Protein AF-A0A9X4S9E8-F1 (afdb_monomer)

Solvent-accessible surface area (backbone atoms only — not comparable to full-atom values): 8127 Å² total; per-residue (Å²): 115,74,39,62,48,28,44,50,48,19,51,55,47,22,50,78,72,78,46,56,77,76,74,61,60,57,69,39,78,89,79,72,39,64,78,61,60,71,88,75,41,60,38,88,88,77,75,39,69,67,51,74,69,51,40,53,36,38,55,54,20,49,53,30,40,50,51,16,52,55,55,53,54,72,45,80,84,60,90,59,70,72,71,46,52,66,53,42,54,57,46,50,52,52,51,52,54,42,35,74,71,67,47,36,69,69,54,48,28,66,76,67,75,46,56,69,68,56,47,49,73,76,42,40,80,66,41,76,74,66,63,68,72,64,78,83,128

Foldseek 3Di:
DVLVVLVVVLQVLQVVVPHGPVLLADADLVVLDHPDQNQPDADPVPRHGDDPVNSVSSVVSSVSVSVSSVVVVVPVVPPDDPVCVVVLVVLLVVLVVQVVVVDELVRSCVVVVDDSVVCCVRHDVPVVVVDDRPDDD

Organism: NCBI:txid1358

pLDDT: mean 71.22, std 17.1, range [34.69, 95.25]

Mean predicted aligned error: 16.05 Å

Radius of gyration: 20.4 Å; Cα contacts (8 Å, |Δi|>4): 124; chains: 1; bounding box: 38×40×51 Å

Sequence (137 aa):
MKSLEYFRQAKAVLQTAGLDLDDLGDYDERTQRWLQAAIDLINPRTNKFYSSSELEVIVAARMYFKQFRKMSGFYEGVQAYGKEQLLDEKRLKQEKKLAALGYSMREIEKIMHVSRETIRGHGYSAWGKAGELKDEI

Secondary structure (DSSP, 8-state):
-HHHHHHHHHHHHHHTTT--SGGG--EETTTTEESS-GGG-EETTTTEEPPHHHHHHHHHHHHHHHHHHHHHHT-TT--SHHHHHHHHHHHHHHHHHHHHTT--HHHHHHHHT--HHHIIIIIGGGTTTTS------

Structure (mmCIF, N/CA/C/O backbone):
data_AF-A0A9X4S9E8-F1
#
_entry.id   AF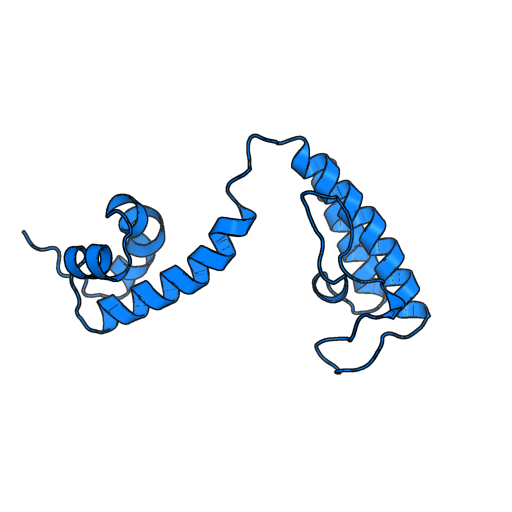-A0A9X4S9E8-F1
#
loop_
_atom_site.group_PDB
_atom_site.id
_atom_site.type_symbol
_atom_site.label_atom_id
_atom_site.label_alt_id
_atom_site.label_comp_id
_atom_site.label_asym_id
_atom_site.label_entity_id
_atom_site.label_seq_id
_atom_site.pdbx_PDB_ins_code
_atom_site.Cartn_x
_atom_site.Cartn_y
_atom_site.Cartn_z
_atom_site.occupancy
_atom_site.B_iso_or_equiv
_atom_site.auth_seq_id
_atom_site.auth_comp_id
_atom_site.auth_asym_id
_atom_site.auth_atom_id
_atom_site.pdbx_PDB_model_num
ATOM 1 N N . MET A 1 1 ? 16.924 -7.652 10.377 1.00 58.38 1 MET A N 1
ATOM 2 C CA . MET A 1 1 ? 17.126 -6.357 9.684 1.00 58.38 1 MET A CA 1
ATOM 3 C C . MET A 1 1 ? 16.149 -5.338 10.249 1.00 58.38 1 MET A C 1
ATOM 5 O O . MET A 1 1 ? 14.980 -5.682 10.373 1.00 58.38 1 MET A O 1
ATOM 9 N N . LYS A 1 2 ? 16.606 -4.124 10.589 1.00 70.75 2 LYS A N 1
ATOM 10 C CA . LYS A 1 2 ? 15.780 -3.091 11.247 1.00 70.75 2 LYS A CA 1
ATOM 11 C C . LYS A 1 2 ? 14.590 -2.622 10.393 1.00 70.75 2 LYS A C 1
ATOM 13 O O . LYS A 1 2 ? 13.537 -2.349 10.943 1.00 70.75 2 LYS A O 1
ATOM 18 N N . SER A 1 3 ? 14.696 -2.589 9.060 1.00 74.88 3 SER A N 1
ATOM 19 C CA . SER A 1 3 ? 13.579 -2.216 8.164 1.00 74.88 3 SER A CA 1
ATOM 20 C C . SER A 1 3 ? 12.357 -3.125 8.314 1.00 74.88 3 SER A C 1
ATOM 22 O O . SER A 1 3 ? 11.244 -2.637 8.500 1.00 74.88 3 SER A O 1
ATOM 24 N N . LEU A 1 4 ? 12.563 -4.442 8.326 1.00 77.38 4 LEU A N 1
ATOM 25 C CA . LEU A 1 4 ? 11.490 -5.421 8.528 1.00 77.38 4 LEU A CA 1
ATOM 26 C C . LEU A 1 4 ? 10.805 -5.284 9.893 1.00 77.38 4 LEU A C 1
ATOM 28 O O . LEU A 1 4 ? 9.646 -5.664 10.032 1.00 77.38 4 LEU A O 1
ATOM 32 N N . GLU A 1 5 ? 11.494 -4.742 10.895 1.00 83.44 5 GLU A N 1
ATOM 33 C CA . GLU A 1 5 ? 10.919 -4.490 12.215 1.00 83.44 5 GLU A CA 1
ATOM 34 C C . GLU A 1 5 ? 9.864 -3.381 12.163 1.00 83.44 5 GLU A C 1
ATOM 36 O O . GLU A 1 5 ? 8.751 -3.588 12.638 1.00 83.44 5 GLU A O 1
ATOM 41 N N . TYR A 1 6 ? 10.149 -2.265 11.483 1.00 82.62 6 TYR A N 1
ATOM 42 C CA . TYR A 1 6 ? 9.169 -1.191 11.277 1.00 82.62 6 TYR A CA 1
ATOM 43 C C . TYR A 1 6 ? 7.961 -1.650 10.458 1.00 82.62 6 TYR A C 1
ATOM 45 O O . TYR A 1 6 ? 6.834 -1.257 10.748 1.00 82.62 6 TY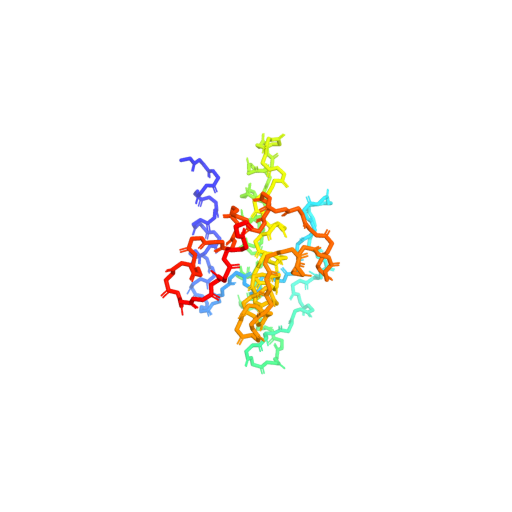R A O 1
ATOM 53 N N . PHE A 1 7 ? 8.169 -2.521 9.467 1.00 80.50 7 PHE A N 1
ATOM 54 C CA . PHE A 1 7 ? 7.062 -3.126 8.725 1.00 80.50 7 PHE A CA 1
ATOM 55 C C . PHE A 1 7 ? 6.178 -3.999 9.629 1.00 80.50 7 PHE A C 1
ATOM 57 O O . PHE A 1 7 ? 4.952 -3.890 9.600 1.00 80.50 7 PHE A O 1
ATOM 64 N N . ARG A 1 8 ? 6.791 -4.835 10.479 1.00 81.62 8 ARG A N 1
ATOM 65 C CA . ARG A 1 8 ? 6.063 -5.655 11.461 1.00 81.62 8 ARG A CA 1
ATOM 66 C C . ARG A 1 8 ? 5.314 -4.795 12.475 1.00 81.62 8 ARG A C 1
ATOM 68 O O . ARG A 1 8 ? 4.178 -5.123 12.788 1.00 81.62 8 ARG A O 1
ATOM 75 N N . GLN A 1 9 ? 5.912 -3.700 12.942 1.00 87.81 9 GLN A N 1
ATOM 76 C CA . GLN A 1 9 ? 5.269 -2.747 13.850 1.00 87.81 9 GLN A CA 1
ATOM 77 C C . GLN A 1 9 ? 4.065 -2.067 13.191 1.00 87.81 9 GLN A C 1
ATOM 79 O O . GLN A 1 9 ? 2.994 -2.049 13.787 1.00 87.81 9 GLN A O 1
ATOM 84 N N . ALA A 1 10 ? 4.199 -1.590 11.947 1.00 85.81 10 ALA A N 1
ATOM 85 C CA . ALA A 1 10 ? 3.081 -1.009 11.201 1.00 85.81 10 ALA A CA 1
ATOM 86 C C . ALA A 1 10 ? 1.913 -2.000 11.079 1.00 85.81 10 ALA A C 1
ATOM 88 O O . ALA A 1 10 ? 0.775 -1.660 11.392 1.00 85.81 10 ALA A O 1
ATOM 89 N N . LYS A 1 11 ? 2.205 -3.251 10.698 1.00 86.44 11 LYS A N 1
ATOM 90 C CA . LYS A 1 11 ? 1.193 -4.307 10.587 1.00 86.44 11 LYS A CA 1
ATOM 91 C C . LYS A 1 11 ? 0.550 -4.640 11.935 1.00 86.44 11 LYS A C 1
ATOM 93 O O . LYS A 1 11 ? -0.665 -4.774 11.999 1.00 86.44 11 LYS A O 1
ATOM 98 N N . ALA A 1 12 ? 1.344 -4.760 12.997 1.00 89.75 12 ALA A N 1
ATOM 99 C CA . ALA A 1 12 ? 0.837 -5.071 14.330 1.00 89.75 12 ALA A CA 1
ATOM 100 C C . ALA A 1 12 ? -0.109 -3.979 14.849 1.00 89.75 12 ALA A C 1
ATOM 102 O O . ALA A 1 12 ? -1.151 -4.303 15.407 1.00 89.75 12 ALA A O 1
ATOM 103 N N . VAL A 1 13 ? 0.223 -2.704 14.618 1.00 91.00 13 VAL A N 1
ATOM 104 C CA . VAL A 1 13 ? -0.629 -1.562 14.981 1.00 91.00 13 VAL A CA 1
ATOM 105 C C . VAL A 1 13 ? -1.953 -1.603 14.220 1.00 91.00 13 VAL A C 1
ATOM 107 O O . VAL A 1 13 ? -2.997 -1.481 14.838 1.00 91.00 13 VAL A O 1
ATOM 110 N N . LEU A 1 14 ? -1.939 -1.845 12.908 1.00 88.62 14 LEU A N 1
ATOM 111 C CA . LEU A 1 14 ? -3.174 -1.947 12.115 1.00 88.62 14 LEU A CA 1
ATOM 112 C C . LEU A 1 14 ? -4.071 -3.106 12.572 1.00 88.62 14 LEU A C 1
ATOM 114 O O . LEU A 1 14 ? -5.289 -2.960 12.680 1.00 88.62 14 LEU A O 1
ATOM 118 N N . GLN A 1 15 ? -3.463 -4.242 12.918 1.00 90.94 15 GLN A N 1
ATOM 119 C CA . GLN A 1 15 ? -4.183 -5.429 13.373 1.00 90.94 15 GLN A CA 1
ATOM 120 C C . GLN A 1 15 ? -4.965 -5.213 14.676 1.00 90.94 15 GLN A C 1
ATOM 122 O O . GLN A 1 15 ? -5.967 -5.899 14.870 1.00 90.94 15 GLN A O 1
ATOM 127 N N . THR A 1 16 ? -4.577 -4.269 15.545 1.00 91.06 16 THR A N 1
ATOM 128 C CA . THR A 1 16 ? -5.341 -3.985 16.778 1.00 91.06 16 THR A CA 1
ATOM 129 C C . THR A 1 16 ? -6.724 -3.395 16.495 1.00 91.06 16 THR A C 1
ATOM 131 O O . THR A 1 16 ? -7.618 -3.538 17.326 1.00 91.06 16 THR A O 1
ATOM 134 N N . ALA A 1 17 ? -6.912 -2.786 15.319 1.00 87.81 17 ALA A N 1
ATOM 135 C CA . ALA A 1 17 ? -8.174 -2.213 14.857 1.00 87.81 17 ALA A CA 1
ATOM 136 C C . ALA A 1 17 ? -8.830 -3.019 13.720 1.00 87.81 17 ALA A C 1
ATOM 138 O O . ALA A 1 17 ? -9.801 -2.561 13.128 1.00 87.81 17 ALA A O 1
ATOM 139 N N . GLY A 1 18 ? -8.312 -4.209 13.390 1.00 87.94 18 GLY A N 1
ATOM 140 C CA . GLY A 1 18 ? -8.818 -5.005 12.264 1.00 87.94 18 GLY A CA 1
AT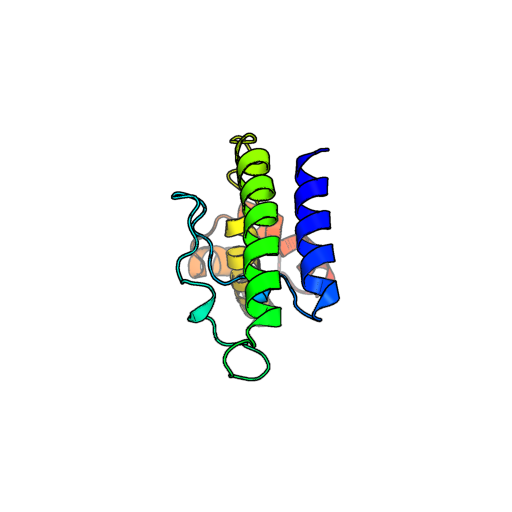OM 141 C C . GLY A 1 18 ? -8.529 -4.399 10.884 1.00 87.94 18 GLY A C 1
ATOM 142 O O . GLY A 1 18 ? -9.197 -4.756 9.915 1.00 87.94 18 GLY A O 1
ATOM 143 N N . LEU A 1 19 ? -7.544 -3.502 10.796 1.00 88.75 19 LEU A N 1
ATOM 144 C CA . LEU A 1 19 ? -7.123 -2.835 9.566 1.00 88.75 19 LEU A CA 1
ATOM 145 C C . LEU A 1 19 ? -5.957 -3.576 8.895 1.00 88.75 19 LEU A C 1
ATOM 147 O O . LEU A 1 19 ? -5.256 -4.385 9.516 1.00 88.75 19 LEU A O 1
ATOM 151 N N . ASP A 1 20 ? -5.718 -3.275 7.624 1.00 88.19 20 ASP A N 1
ATOM 152 C CA . ASP A 1 20 ? -4.574 -3.750 6.851 1.00 88.19 20 ASP A CA 1
ATOM 153 C C . ASP A 1 20 ? -3.746 -2.606 6.247 1.00 88.19 20 ASP A C 1
ATOM 155 O O . ASP A 1 20 ? -3.932 -1.429 6.546 1.00 88.19 20 ASP A O 1
ATOM 159 N N . LEU A 1 21 ? -2.731 -2.970 5.461 1.00 78.44 21 LEU A N 1
ATOM 160 C CA . LEU A 1 21 ? -1.826 -1.998 4.850 1.00 78.44 21 LEU A CA 1
ATOM 161 C C . LEU A 1 21 ? -2.504 -1.162 3.760 1.00 78.44 21 LEU A C 1
ATOM 163 O O . LEU A 1 21 ? -2.062 -0.038 3.533 1.00 78.44 21 LEU A O 1
ATOM 167 N N . ASP A 1 22 ? -3.550 -1.683 3.118 1.00 82.25 22 ASP A N 1
ATOM 168 C CA . ASP A 1 22 ? -4.294 -0.964 2.080 1.00 82.25 22 ASP A CA 1
ATOM 169 C C . ASP A 1 22 ? -5.091 0.190 2.707 1.00 82.25 22 ASP A C 1
ATOM 171 O O . ASP A 1 22 ? -5.231 1.263 2.115 1.00 82.25 22 ASP A O 1
ATOM 175 N N . ASP A 1 23 ? -5.499 0.027 3.969 1.00 84.50 23 ASP A N 1
ATOM 176 C CA . ASP A 1 23 ? -6.162 1.057 4.769 1.00 84.50 23 ASP A CA 1
ATOM 177 C C . ASP A 1 23 ? -5.241 2.270 5.086 1.00 84.50 23 ASP A C 1
ATOM 179 O O . ASP A 1 23 ? -5.712 3.309 5.552 1.00 84.50 23 ASP A O 1
ATOM 183 N N . LEU A 1 24 ? -3.930 2.205 4.793 1.00 85.50 24 LEU A N 1
ATOM 184 C CA . LEU A 1 24 ? -3.008 3.345 4.934 1.00 85.50 24 LEU A CA 1
ATOM 185 C C . LEU A 1 24 ? -3.179 4.409 3.839 1.00 85.50 24 LEU A C 1
ATOM 187 O O . LEU A 1 24 ? -2.750 5.550 4.048 1.00 85.50 24 LEU A O 1
ATOM 191 N N . GLY A 1 25 ? -3.794 4.077 2.702 1.00 81.88 25 GLY A N 1
ATOM 192 C CA . GLY A 1 25 ? -3.914 4.952 1.532 1.00 81.88 25 GLY A CA 1
ATOM 193 C C . GLY A 1 25 ? -2.632 5.064 0.701 1.00 81.88 25 GLY A C 1
ATOM 194 O O . GLY A 1 25 ? -1.637 4.386 0.954 1.00 81.88 25 GLY A O 1
ATOM 195 N N . ASP A 1 26 ? -2.637 5.941 -0.302 1.00 81.50 26 ASP A N 1
ATOM 196 C CA . ASP A 1 26 ? -1.536 5.997 -1.264 1.00 81.50 26 ASP A CA 1
ATOM 197 C C . ASP A 1 26 ? -0.315 6.747 -0.714 1.00 81.50 26 ASP A C 1
ATOM 199 O O . ASP A 1 26 ? -0.416 7.850 -0.163 1.00 81.50 26 ASP A O 1
ATOM 203 N N . TYR A 1 27 ? 0.869 6.170 -0.922 1.00 79.69 27 TYR A N 1
ATOM 204 C CA . TYR A 1 27 ? 2.151 6.743 -0.518 1.00 79.69 27 TYR A CA 1
ATOM 205 C C . TYR A 1 27 ? 3.025 7.063 -1.733 1.00 79.69 27 TYR A C 1
ATOM 207 O O . TYR A 1 27 ? 3.371 6.177 -2.514 1.00 79.69 27 TYR A O 1
ATOM 215 N N . ASP A 1 28 ? 3.442 8.321 -1.864 1.00 75.62 28 ASP A N 1
ATOM 216 C CA . ASP A 1 28 ? 4.444 8.730 -2.841 1.00 75.62 28 ASP A CA 1
ATOM 217 C C . ASP A 1 28 ? 5.845 8.467 -2.287 1.00 75.62 28 ASP A C 1
ATOM 219 O O . ASP A 1 28 ? 6.353 9.168 -1.408 1.00 75.62 28 ASP A O 1
ATOM 223 N N . GLU A 1 29 ? 6.484 7.447 -2.848 1.00 73.62 29 GLU A N 1
ATOM 224 C CA . GLU A 1 29 ? 7.833 7.025 -2.490 1.00 73.62 29 GLU A CA 1
ATOM 225 C C . GLU A 1 29 ? 8.892 8.092 -2.800 1.00 73.62 29 GLU A C 1
ATOM 227 O O . GLU A 1 29 ? 9.873 8.203 -2.063 1.00 73.62 29 GLU A O 1
ATOM 232 N N . ARG A 1 30 ? 8.685 8.906 -3.847 1.00 67.00 30 ARG A N 1
ATOM 233 C CA . ARG A 1 30 ? 9.627 9.949 -4.277 1.00 67.00 30 ARG A CA 1
ATOM 234 C C . ARG A 1 30 ? 9.607 11.133 -3.322 1.00 67.00 30 ARG A C 1
ATOM 236 O O . ARG A 1 30 ? 10.657 11.654 -2.961 1.00 67.00 30 ARG A O 1
ATOM 243 N N . THR A 1 31 ? 8.418 11.581 -2.923 1.00 75.56 31 THR A N 1
ATOM 244 C CA . THR A 1 31 ? 8.270 12.729 -2.008 1.00 75.56 31 THR A CA 1
ATOM 245 C C . THR A 1 31 ? 8.205 12.320 -0.537 1.00 75.56 31 THR A C 1
ATOM 247 O O . THR A 1 31 ? 8.238 13.180 0.345 1.00 75.56 31 THR A O 1
ATOM 250 N N . GLN A 1 32 ? 8.152 11.015 -0.261 1.00 77.50 32 GLN A N 1
ATOM 251 C CA . GLN A 1 32 ? 7.991 10.412 1.060 1.00 77.50 32 GLN A CA 1
ATOM 252 C C . GLN A 1 32 ? 6.752 10.913 1.822 1.00 77.50 32 GLN A C 1
ATOM 254 O O . GLN A 1 32 ? 6.782 11.085 3.053 1.00 77.50 32 GLN A O 1
ATOM 259 N N . ARG A 1 33 ? 5.662 11.162 1.090 1.00 77.62 33 ARG A N 1
ATOM 260 C CA . ARG A 1 33 ? 4.409 11.741 1.594 1.00 77.62 33 ARG A CA 1
ATOM 261 C C . ARG A 1 33 ? 3.217 10.861 1.239 1.00 77.62 33 ARG A C 1
ATOM 263 O O . ARG A 1 33 ? 3.212 10.190 0.217 1.00 77.62 33 ARG A O 1
ATOM 270 N N . TRP A 1 34 ? 2.196 10.904 2.086 1.00 83.38 34 TRP A N 1
ATOM 271 C CA . TRP A 1 34 ? 0.888 10.335 1.767 1.00 83.38 34 TRP A CA 1
ATOM 272 C C . TRP A 1 34 ? 0.159 11.268 0.805 1.00 83.38 34 TRP A C 1
ATOM 274 O O . TRP A 1 34 ? 0.212 12.486 0.991 1.00 83.38 34 TRP A O 1
ATOM 284 N N . LEU A 1 35 ? -0.491 10.707 -0.214 1.00 78.25 35 LEU A N 1
ATOM 285 C CA . LEU A 1 35 ? -1.204 11.487 -1.227 1.00 78.25 35 LEU A CA 1
ATOM 286 C C . LEU A 1 35 ? -2.509 12.079 -0.691 1.00 78.25 35 LEU A C 1
ATOM 288 O O . LEU A 1 35 ? -2.935 13.127 -1.167 1.00 78.25 35 LEU A O 1
ATOM 292 N N . GLN A 1 36 ? -3.115 11.442 0.314 1.00 85.00 36 GLN A N 1
ATOM 293 C CA . GLN A 1 36 ? -4.316 11.934 0.986 1.00 85.00 36 GLN A CA 1
ATOM 294 C C . GLN A 1 36 ? -4.135 11.981 2.510 1.00 85.00 36 GLN A C 1
ATOM 296 O O . GLN A 1 36 ? -3.407 11.170 3.111 1.00 85.00 36 GLN A O 1
ATOM 301 N N . ALA A 1 37 ? -4.816 12.927 3.160 1.00 86.38 37 ALA A N 1
ATOM 302 C CA . ALA A 1 37 ? -4.895 12.959 4.615 1.00 86.38 37 ALA A CA 1
ATOM 303 C C . ALA A 1 37 ? -5.671 11.733 5.122 1.00 86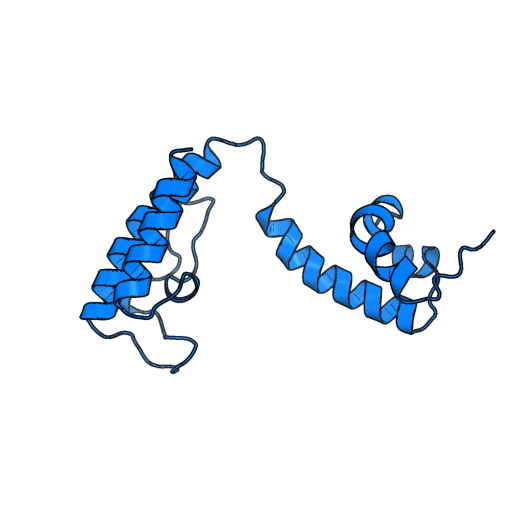.38 37 ALA A C 1
ATOM 305 O O . ALA A 1 37 ? -6.558 11.231 4.441 1.00 86.38 37 ALA A O 1
ATOM 306 N N . ALA A 1 38 ? -5.328 11.232 6.314 1.00 89.00 38 ALA A N 1
ATOM 307 C CA . ALA A 1 38 ? -5.977 10.034 6.855 1.00 89.00 38 ALA A CA 1
ATOM 308 C C . ALA A 1 38 ? -7.493 10.240 7.027 1.00 89.00 38 ALA A C 1
ATOM 310 O O . ALA A 1 38 ? -8.268 9.338 6.736 1.00 89.00 38 ALA A O 1
ATOM 311 N N . ILE A 1 39 ? -7.895 11.452 7.429 1.00 88.81 39 ILE A N 1
ATOM 312 C CA . ILE A 1 39 ? -9.296 11.851 7.624 1.00 88.81 39 ILE A CA 1
ATOM 313 C C . ILE A 1 39 ? -10.148 11.750 6.351 1.00 88.81 39 ILE A C 1
ATOM 315 O O . ILE A 1 39 ? -11.356 11.566 6.449 1.00 88.81 39 ILE A O 1
ATOM 319 N N . ASP A 1 40 ? -9.519 11.837 5.176 1.00 89.88 40 ASP A N 1
ATOM 320 C CA . ASP A 1 40 ? -10.200 11.809 3.880 1.00 89.88 40 ASP A CA 1
ATOM 321 C C . ASP A 1 40 ? -10.255 10.391 3.290 1.00 89.88 40 ASP A C 1
ATOM 323 O O . ASP A 1 40 ? -10.810 10.186 2.209 1.00 89.88 40 ASP A O 1
ATOM 327 N N . LEU A 1 41 ? -9.660 9.400 3.965 1.00 86.75 41 LEU A N 1
ATOM 328 C CA . LEU A 1 41 ? -9.654 8.027 3.481 1.00 86.75 41 LEU A CA 1
ATOM 329 C C . LEU A 1 41 ? -11.031 7.383 3.638 1.00 86.75 41 LEU A C 1
ATOM 331 O O . LEU A 1 41 ? -11.679 7.464 4.684 1.00 86.75 41 LEU A O 1
ATOM 335 N N . ILE A 1 42 ? -11.422 6.658 2.596 1.00 84.44 42 ILE A N 1
ATOM 336 C CA . ILE A 1 42 ? -12.624 5.833 2.576 1.00 84.44 42 ILE A CA 1
ATOM 337 C C . ILE A 1 42 ? -12.182 4.380 2.690 1.00 84.44 42 ILE A C 1
ATOM 339 O O . ILE A 1 42 ? -11.333 3.920 1.926 1.00 84.44 42 ILE A O 1
ATOM 343 N N . ASN A 1 43 ? -12.767 3.653 3.635 1.00 82.62 43 ASN A N 1
ATOM 344 C CA . ASN A 1 43 ? -12.531 2.230 3.795 1.00 82.62 43 ASN A CA 1
ATOM 345 C C . ASN A 1 43 ? -13.028 1.484 2.545 1.00 82.62 43 ASN A C 1
ATOM 347 O O . ASN A 1 43 ? -14.229 1.524 2.258 1.00 82.62 43 ASN A O 1
ATOM 351 N N . PRO A 1 44 ? -12.154 0.773 1.812 1.00 75.81 44 PRO A N 1
ATOM 352 C CA . PRO A 1 44 ? -12.519 0.142 0.546 1.00 75.81 44 PRO A CA 1
ATOM 353 C C . PRO A 1 44 ? -13.506 -1.018 0.719 1.00 75.81 44 PRO A C 1
ATOM 355 O O . PRO A 1 44 ? -14.218 -1.371 -0.220 1.00 75.81 44 PRO A O 1
ATOM 358 N N . ARG A 1 45 ? -13.579 -1.613 1.916 1.00 78.25 45 ARG A N 1
ATOM 359 C CA . ARG A 1 45 ? -14.453 -2.756 2.212 1.00 78.25 45 ARG A CA 1
ATOM 360 C C . ARG A 1 45 ? -15.864 -2.320 2.586 1.00 78.25 45 ARG A C 1
ATOM 362 O O . ARG A 1 45 ? -16.828 -2.996 2.245 1.00 78.25 45 ARG A O 1
ATOM 369 N N . THR A 1 46 ? -15.987 -1.212 3.314 1.00 83.31 46 THR A N 1
ATOM 370 C CA . THR A 1 46 ? -17.277 -0.729 3.838 1.00 83.31 46 THR A CA 1
ATOM 371 C C . THR A 1 46 ? -17.816 0.488 3.091 1.00 83.31 46 THR A C 1
ATOM 373 O O . THR A 1 46 ? -18.983 0.835 3.268 1.00 83.31 46 THR A O 1
ATOM 376 N N . ASN A 1 47 ? -16.986 1.121 2.256 1.00 84.56 47 ASN A N 1
ATOM 377 C CA . ASN A 1 47 ? -17.257 2.365 1.540 1.00 84.56 47 ASN A CA 1
ATOM 378 C C . ASN A 1 47 ? -17.686 3.521 2.468 1.00 84.56 47 ASN A C 1
ATOM 380 O O . ASN A 1 47 ? -18.544 4.335 2.125 1.00 84.56 47 ASN A O 1
ATOM 384 N N . LYS A 1 48 ? -17.119 3.560 3.679 1.00 89.06 48 LYS A N 1
ATOM 385 C CA . LYS A 1 48 ? -17.370 4.579 4.710 1.00 89.06 48 LYS A CA 1
ATOM 386 C C . LYS A 1 48 ? -16.057 5.184 5.192 1.00 89.06 48 LYS A C 1
ATOM 388 O O . LYS A 1 48 ? -15.005 4.565 5.063 1.00 89.06 48 LYS A O 1
ATOM 393 N N . PHE A 1 49 ? -16.129 6.374 5.779 1.00 92.19 49 PHE A N 1
ATOM 394 C CA . PHE A 1 49 ? -14.994 6.962 6.488 1.00 92.19 49 PHE A CA 1
ATOM 395 C C . PHE A 1 49 ? -14.634 6.145 7.730 1.00 92.19 49 PHE A C 1
ATOM 397 O O . PHE A 1 49 ? -15.508 5.547 8.365 1.00 92.19 49 PHE A O 1
ATOM 404 N N . TYR A 1 50 ? -13.350 6.156 8.074 1.00 91.81 50 TYR A N 1
ATOM 405 C CA . TYR A 1 50 ? -12.847 5.564 9.308 1.00 91.81 50 TYR A CA 1
ATOM 406 C C . TYR A 1 50 ? -13.319 6.351 10.534 1.00 91.81 50 TYR A C 1
ATOM 408 O O . TYR A 1 50 ? -13.448 7.577 10.509 1.00 91.81 50 TYR A O 1
ATOM 416 N N . SER A 1 51 ? -13.558 5.637 11.628 1.00 94.94 51 SER A N 1
ATOM 417 C CA . SER A 1 51 ? -13.800 6.224 12.945 1.00 94.94 51 SER A CA 1
ATOM 418 C C . SER A 1 51 ? -12.558 6.944 13.479 1.00 94.94 51 SER A C 1
ATO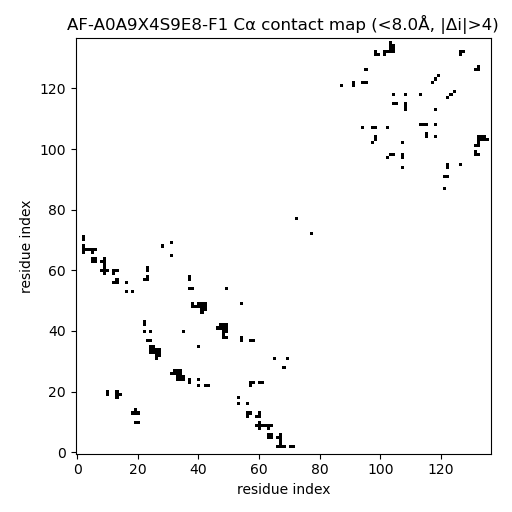M 420 O O . SER A 1 51 ? -11.434 6.679 13.057 1.00 94.94 51 SER A O 1
ATOM 422 N N . SER A 1 52 ? -12.731 7.825 14.469 1.00 94.19 52 SER A N 1
ATOM 423 C CA . SER A 1 52 ? -11.610 8.545 15.092 1.00 94.19 52 SER A CA 1
ATOM 424 C C . SER A 1 52 ? -10.533 7.608 15.652 1.00 94.19 52 SER A C 1
ATOM 426 O O . SER A 1 52 ? -9.350 7.862 15.452 1.00 94.19 52 SER A O 1
ATOM 428 N N . SER A 1 53 ? -10.925 6.488 16.269 1.00 93.38 53 SER A N 1
ATOM 429 C CA . SER A 1 53 ? -9.986 5.476 16.770 1.00 93.38 53 SER A CA 1
ATOM 430 C C . SER A 1 53 ? -9.222 4.764 15.651 1.00 93.38 53 SER A C 1
ATOM 432 O O . SER A 1 53 ? -8.025 4.524 15.775 1.00 93.38 53 SER A O 1
ATOM 434 N N . GLU A 1 54 ? -9.882 4.448 14.533 1.00 93.94 54 GLU A N 1
ATOM 435 C CA . GLU A 1 54 ? -9.214 3.845 13.371 1.00 93.94 54 GLU A CA 1
ATOM 436 C C . GLU A 1 54 ? -8.255 4.839 12.707 1.00 93.94 54 GLU A C 1
ATOM 438 O O . GLU A 1 54 ? -7.152 4.465 12.318 1.00 93.94 54 GLU A O 1
ATOM 443 N N . LEU A 1 55 ? -8.626 6.120 12.633 1.00 94.88 55 LEU A N 1
ATOM 444 C CA . LEU A 1 55 ? -7.771 7.179 12.099 1.00 94.88 55 LEU A CA 1
ATOM 445 C C . LEU A 1 55 ? -6.484 7.355 12.912 1.00 94.88 55 LEU A C 1
ATOM 447 O O . LEU A 1 55 ? -5.412 7.507 12.325 1.00 94.88 55 LEU A O 1
ATOM 451 N N . GLU A 1 56 ? -6.562 7.302 14.243 1.00 94.38 56 GLU A N 1
ATOM 452 C CA . GLU A 1 56 ? -5.382 7.337 15.117 1.00 94.38 56 GLU A CA 1
ATOM 453 C C . GLU A 1 56 ? -4.444 6.157 14.838 1.00 94.38 56 GLU A C 1
ATOM 455 O O . GLU A 1 56 ? -3.229 6.338 14.701 1.00 94.38 56 GLU A O 1
ATOM 460 N N . VAL A 1 57 ? -5.010 4.959 14.669 1.00 95.25 57 VAL A N 1
ATOM 461 C CA . VAL A 1 57 ? -4.265 3.742 14.326 1.00 95.25 57 VAL A CA 1
ATOM 462 C C . VAL A 1 57 ? -3.623 3.854 12.943 1.00 95.25 57 VAL A C 1
ATOM 464 O O . VAL A 1 57 ? -2.436 3.554 12.797 1.00 95.25 57 VAL A O 1
ATOM 467 N N . ILE A 1 58 ? -4.354 4.350 11.940 1.00 93.50 58 ILE A N 1
ATOM 468 C CA . ILE A 1 58 ? -3.835 4.596 10.587 1.00 93.50 58 ILE A CA 1
ATOM 469 C C . ILE A 1 58 ? -2.670 5.582 10.648 1.00 93.50 58 ILE A C 1
ATOM 471 O O . ILE A 1 58 ? -1.604 5.308 10.100 1.00 93.50 58 ILE A O 1
ATOM 475 N N . VAL A 1 59 ? -2.817 6.714 11.340 1.00 94.81 59 VAL A N 1
ATOM 476 C CA . VAL A 1 59 ? -1.747 7.717 11.467 1.00 94.81 59 VAL A CA 1
ATOM 477 C C . VAL A 1 59 ? -0.521 7.128 12.168 1.00 94.81 59 VAL A C 1
ATOM 479 O O . VAL A 1 59 ? 0.602 7.329 11.698 1.00 94.81 59 VAL A O 1
ATOM 482 N N . ALA A 1 60 ? -0.710 6.355 13.239 1.00 93.94 60 ALA A N 1
ATOM 483 C CA . ALA A 1 60 ? 0.381 5.673 13.929 1.00 93.94 60 ALA A CA 1
ATOM 484 C C . ALA A 1 60 ? 1.111 4.684 13.006 1.00 93.94 60 ALA A C 1
ATOM 486 O O . ALA A 1 60 ? 2.337 4.737 12.867 1.00 93.94 60 ALA A O 1
ATOM 487 N N . ALA A 1 61 ? 0.369 3.833 12.300 1.00 92.88 61 ALA A N 1
ATOM 488 C CA . ALA A 1 61 ? 0.923 2.872 11.355 1.00 92.88 61 ALA A CA 1
ATOM 489 C C . ALA A 1 61 ? 1.630 3.551 10.169 1.00 92.88 61 ALA A C 1
ATOM 491 O O . ALA A 1 61 ? 2.712 3.112 9.769 1.00 92.88 61 ALA A O 1
ATOM 492 N N . ARG A 1 62 ? 1.102 4.676 9.667 1.00 93.06 62 ARG A N 1
ATOM 493 C CA . ARG A 1 62 ? 1.730 5.512 8.630 1.00 93.06 62 ARG A CA 1
ATOM 494 C C . ARG A 1 62 ? 3.130 5.985 9.037 1.00 93.06 62 ARG A C 1
ATOM 496 O O . ARG A 1 62 ? 4.018 6.046 8.182 1.00 93.06 62 ARG A O 1
ATOM 503 N N . MET A 1 63 ? 3.366 6.299 10.316 1.00 92.25 63 MET A N 1
ATOM 504 C CA . MET A 1 63 ? 4.696 6.691 10.809 1.00 92.25 63 MET A CA 1
ATOM 505 C C . MET A 1 63 ? 5.698 5.535 10.737 1.00 92.25 63 MET A C 1
ATOM 507 O O . MET A 1 63 ? 6.802 5.710 10.214 1.00 92.25 63 MET A O 1
ATOM 511 N N . TYR A 1 64 ? 5.310 4.347 11.211 1.00 88.56 64 TYR A N 1
ATOM 512 C CA . TYR A 1 64 ? 6.145 3.146 11.130 1.00 88.56 64 TYR A CA 1
ATOM 513 C C . TYR A 1 64 ? 6.411 2.751 9.674 1.00 88.56 64 TYR A C 1
ATOM 515 O O . TYR A 1 64 ? 7.557 2.502 9.297 1.00 88.56 64 TYR A O 1
ATOM 523 N N . PHE A 1 65 ? 5.381 2.785 8.826 1.00 85.81 65 PHE A N 1
ATOM 524 C CA . PHE A 1 65 ? 5.505 2.470 7.407 1.00 85.81 65 PHE A CA 1
ATOM 525 C C . PHE A 1 65 ? 6.441 3.445 6.682 1.00 85.81 65 PHE A C 1
ATOM 527 O O . PHE A 1 65 ? 7.296 3.023 5.906 1.00 85.81 65 PHE A O 1
ATOM 534 N N . LYS A 1 66 ? 6.375 4.744 6.997 1.00 88.31 66 LYS A N 1
ATOM 535 C CA . LYS A 1 66 ? 7.316 5.741 6.469 1.00 88.31 66 LYS A CA 1
ATOM 536 C C . LYS A 1 66 ? 8.767 5.418 6.841 1.00 88.31 66 LYS A C 1
ATOM 538 O O . LYS A 1 66 ? 9.644 5.523 5.986 1.00 88.31 66 LYS A O 1
ATOM 543 N N . GLN A 1 67 ? 9.037 5.001 8.080 1.00 85.94 67 GLN A N 1
ATOM 544 C CA . GLN A 1 67 ? 10.393 4.608 8.495 1.00 85.94 67 GLN A CA 1
ATOM 545 C C . GLN A 1 67 ? 10.862 3.326 7.805 1.00 85.94 67 GLN A C 1
ATOM 547 O O . GLN A 1 67 ? 12.012 3.249 7.367 1.00 85.94 67 GLN A O 1
ATOM 552 N N . PHE A 1 68 ? 9.962 2.352 7.635 1.00 83.44 68 PHE A N 1
ATOM 553 C CA . PHE A 1 68 ? 10.219 1.173 6.814 1.00 83.44 68 PHE A CA 1
ATOM 554 C C . PHE A 1 68 ? 10.627 1.577 5.393 1.00 83.44 68 PHE A C 1
ATOM 556 O O . PHE A 1 68 ? 11.691 1.170 4.935 1.00 83.44 68 PHE A O 1
ATOM 563 N N . ARG A 1 69 ? 9.842 2.426 4.717 1.00 78.81 69 ARG A N 1
ATOM 564 C CA . ARG A 1 69 ? 10.137 2.891 3.353 1.00 78.81 69 ARG A CA 1
ATOM 565 C C . ARG A 1 69 ? 11.446 3.672 3.275 1.00 78.81 69 ARG A C 1
ATOM 567 O O . ARG A 1 69 ? 12.211 3.440 2.348 1.00 78.81 69 ARG A O 1
ATOM 574 N N . LYS A 1 70 ? 11.747 4.532 4.252 1.00 79.62 70 LYS A N 1
ATOM 575 C CA . LYS A 1 70 ? 12.994 5.315 4.300 1.00 79.62 70 LYS A CA 1
ATOM 576 C C . LYS A 1 70 ? 14.236 4.430 4.417 1.00 79.62 70 LYS A C 1
ATOM 578 O O . LYS A 1 70 ? 15.219 4.658 3.724 1.00 79.62 70 LYS A O 1
ATOM 583 N N . MET A 1 71 ? 14.200 3.416 5.279 1.00 72.50 71 MET A N 1
ATOM 584 C CA . MET A 1 71 ? 15.340 2.511 5.460 1.00 72.50 71 MET A CA 1
ATOM 585 C C . MET A 1 71 ? 15.443 1.445 4.373 1.00 72.50 71 MET A C 1
ATOM 587 O O . MET A 1 71 ? 16.545 1.011 4.055 1.00 72.50 71 MET A O 1
ATOM 591 N N . SER A 1 72 ? 14.318 1.043 3.785 1.00 60.84 72 SER A N 1
ATOM 592 C CA . SER A 1 72 ? 14.310 0.203 2.587 1.00 60.84 72 SER A CA 1
ATOM 593 C C . SER A 1 72 ? 14.790 0.984 1.356 1.00 60.84 72 SER A C 1
ATOM 595 O O . SER A 1 72 ? 15.468 0.415 0.517 1.00 60.84 72 SER A O 1
ATOM 597 N N . GLY A 1 73 ? 14.525 2.294 1.281 1.00 49.69 73 GLY A N 1
ATOM 598 C CA . GLY A 1 73 ? 15.026 3.197 0.237 1.00 49.69 73 GLY A CA 1
ATOM 599 C C . GLY A 1 73 ? 16.511 3.555 0.363 1.00 49.69 73 GLY A C 1
ATOM 600 O O . GLY A 1 73 ? 17.120 3.930 -0.625 1.00 49.69 73 GLY A O 1
ATOM 601 N N . PHE A 1 74 ? 17.138 3.361 1.531 1.00 44.94 74 PHE A N 1
ATOM 602 C CA . PHE A 1 74 ? 18.604 3.429 1.659 1.00 44.94 74 PHE A CA 1
ATOM 603 C C . PHE A 1 74 ? 19.310 2.268 0.920 1.00 44.94 74 PHE A C 1
ATOM 605 O O . PHE A 1 74 ? 20.519 2.304 0.717 1.00 44.94 74 PHE A O 1
ATOM 612 N N . TYR A 1 75 ? 18.549 1.259 0.473 1.00 42.44 75 TYR A N 1
ATOM 613 C CA . TYR A 1 75 ? 18.962 0.274 -0.526 1.00 42.44 75 TYR A CA 1
ATOM 614 C C . TYR A 1 75 ? 18.562 0.741 -1.935 1.00 42.44 75 TYR A C 1
ATOM 616 O O . TYR A 1 75 ? 17.889 0.028 -2.680 1.00 42.44 75 TYR A O 1
ATOM 624 N N . GLU A 1 76 ? 19.025 1.924 -2.340 1.00 39.66 76 GLU A N 1
ATOM 625 C CA . GLU A 1 76 ? 19.009 2.428 -3.726 1.00 39.66 76 GLU A CA 1
ATOM 626 C C . GLU A 1 76 ? 19.940 1.614 -4.665 1.00 39.66 76 GLU A C 1
ATOM 628 O O . GLU A 1 76 ? 20.617 2.138 -5.538 1.00 39.66 76 GLU A O 1
ATOM 633 N N . GLY A 1 77 ? 19.959 0.290 -4.497 1.00 40.88 77 GLY A N 1
ATOM 634 C CA . GLY A 1 77 ? 20.266 -0.693 -5.538 1.00 40.88 77 GLY A CA 1
ATOM 635 C C . GLY A 1 77 ? 19.040 -1.535 -5.928 1.00 40.88 77 GLY A C 1
ATOM 636 O O . GLY A 1 77 ? 19.147 -2.415 -6.773 1.00 40.88 77 GLY A O 1
ATOM 637 N N . VAL A 1 78 ? 17.868 -1.292 -5.323 1.00 41.41 78 VAL A N 1
ATOM 638 C CA . VAL A 1 78 ? 16.642 -2.089 -5.511 1.00 41.41 78 VAL A CA 1
ATOM 639 C C . VAL A 1 78 ? 15.507 -1.207 -6.047 1.00 41.41 78 VAL A C 1
ATOM 641 O O . VAL A 1 78 ? 14.391 -1.202 -5.538 1.00 41.41 78 VAL A O 1
ATOM 644 N N . GLN A 1 79 ? 15.780 -0.450 -7.112 1.00 36.44 79 GLN A N 1
ATOM 645 C CA . GLN A 1 79 ? 14.744 0.224 -7.910 1.00 36.44 79 GLN A CA 1
ATOM 646 C C . GLN A 1 79 ? 13.842 -0.753 -8.707 1.00 36.44 79 GLN A C 1
ATOM 648 O O . GLN A 1 79 ? 12.934 -0.299 -9.394 1.00 36.44 79 GLN A O 1
ATOM 653 N N . ALA A 1 80 ? 14.036 -2.076 -8.613 1.00 42.66 80 ALA A N 1
ATOM 654 C CA . ALA A 1 80 ? 13.360 -3.050 -9.482 1.00 42.66 80 ALA A CA 1
ATOM 655 C C . ALA A 1 80 ? 12.069 -3.685 -8.906 1.00 42.66 80 ALA A C 1
ATOM 657 O O . ALA A 1 80 ? 11.096 -3.874 -9.622 1.00 42.66 80 ALA A O 1
ATOM 658 N N . TYR A 1 81 ? 11.973 -3.977 -7.604 1.00 39.91 81 TYR A N 1
ATOM 659 C CA . TYR A 1 81 ? 11.052 -5.047 -7.164 1.00 39.91 81 TYR A CA 1
ATOM 660 C C . TYR A 1 81 ? 9.553 -4.708 -7.023 1.00 39.91 81 TYR A C 1
ATOM 662 O O . TYR A 1 81 ? 8.728 -5.615 -7.074 1.00 39.91 81 TYR A O 1
ATOM 670 N N . GLY A 1 82 ? 9.161 -3.446 -6.815 1.00 34.69 82 GLY A N 1
ATOM 671 C CA . GLY A 1 82 ? 7.765 -3.116 -6.461 1.00 34.69 82 GLY A CA 1
ATOM 672 C C . GLY A 1 82 ? 6.869 -2.727 -7.640 1.00 34.69 82 GLY A C 1
ATOM 673 O O . GLY A 1 82 ? 5.701 -3.107 -7.702 1.00 34.69 82 GLY A O 1
ATOM 674 N N . LYS A 1 83 ? 7.416 -1.969 -8.597 1.00 39.06 83 LYS A N 1
ATOM 675 C CA . LYS A 1 83 ? 6.677 -1.520 -9.786 1.00 39.06 83 LYS A CA 1
ATOM 676 C C . LYS A 1 83 ? 6.652 -2.577 -10.887 1.00 39.06 83 LYS A C 1
ATOM 678 O O . LYS A 1 83 ? 5.682 -2.606 -11.639 1.00 39.06 83 LYS A O 1
ATOM 683 N N . GLU A 1 84 ? 7.660 -3.451 -10.941 1.00 42.09 84 GLU A N 1
ATOM 684 C CA . GLU A 1 84 ? 7.641 -4.617 -11.826 1.00 42.09 84 GLU A CA 1
ATOM 685 C C . GLU A 1 84 ? 6.537 -5.588 -11.418 1.00 42.09 84 GLU A C 1
ATOM 687 O O . GLU A 1 84 ? 5.746 -5.915 -12.275 1.00 42.09 84 GLU A O 1
ATOM 692 N N . GLN A 1 85 ? 6.320 -5.922 -10.140 1.00 45.62 85 GLN A N 1
ATOM 693 C CA . GLN A 1 85 ? 5.328 -6.952 -9.767 1.00 45.62 85 GLN A CA 1
ATOM 694 C C . GLN A 1 85 ? 3.867 -6.651 -10.170 1.00 45.62 85 GLN A C 1
ATOM 696 O O . GLN A 1 85 ? 3.165 -7.544 -10.640 1.00 45.62 85 GLN A O 1
ATOM 701 N N . LEU A 1 86 ? 3.389 -5.407 -10.046 1.00 43.56 86 LEU A N 1
ATOM 702 C CA . LEU A 1 86 ? 2.007 -5.050 -10.429 1.00 43.56 86 LEU A CA 1
ATOM 703 C C . LEU A 1 86 ? 1.823 -4.878 -11.947 1.00 43.56 86 LEU A C 1
ATOM 705 O O . LEU A 1 86 ? 0.741 -5.150 -12.482 1.00 43.56 86 LEU A O 1
ATOM 709 N N . LEU A 1 87 ? 2.869 -4.430 -12.650 1.00 48.44 87 LEU A N 1
ATOM 710 C CA . LEU A 1 87 ? 2.913 -4.458 -14.114 1.00 48.44 87 LEU A CA 1
ATOM 711 C C . LEU A 1 87 ? 3.051 -5.899 -14.621 1.00 48.44 87 LEU A C 1
ATOM 713 O O . LEU A 1 87 ? 2.386 -6.254 -15.592 1.00 48.44 87 LEU A O 1
ATOM 717 N N . ASP A 1 88 ? 3.821 -6.729 -13.927 1.00 57.44 88 ASP A N 1
ATOM 718 C CA . ASP A 1 88 ? 4.096 -8.130 -14.223 1.00 57.44 88 ASP A CA 1
ATOM 719 C C . ASP A 1 88 ? 2.861 -8.986 -14.030 1.00 57.44 88 ASP A C 1
ATOM 721 O O . ASP A 1 88 ? 2.597 -9.819 -14.876 1.00 57.44 88 ASP A O 1
ATOM 725 N N . GLU A 1 89 ? 2.026 -8.780 -13.010 1.00 58.06 89 GLU A N 1
ATOM 726 C CA . GLU A 1 89 ? 0.805 -9.583 -12.873 1.00 58.06 89 GLU A CA 1
ATOM 727 C C . GLU A 1 89 ? -0.204 -9.322 -13.998 1.00 58.06 89 GLU A C 1
ATOM 729 O O . GLU A 1 89 ? -0.835 -10.254 -14.510 1.00 58.06 89 GLU A O 1
ATOM 734 N N . LYS A 1 90 ? -0.372 -8.057 -14.407 1.00 65.38 90 LYS A N 1
ATOM 735 C CA . LYS A 1 90 ? -1.249 -7.702 -15.536 1.00 65.38 90 LYS A CA 1
ATOM 736 C C . LYS A 1 90 ? -0.664 -8.176 -16.864 1.00 65.38 90 LYS A C 1
ATOM 738 O O . LYS A 1 90 ? -1.411 -8.716 -17.681 1.00 65.38 90 LYS A O 1
ATOM 743 N N . ARG A 1 91 ? 0.648 -8.019 -17.058 1.00 67.25 91 ARG A N 1
ATOM 744 C CA . ARG A 1 91 ? 1.368 -8.507 -18.242 1.00 67.25 91 ARG A CA 1
ATOM 745 C C . ARG A 1 91 ? 1.328 -10.026 -18.320 1.00 67.25 91 ARG A C 1
ATOM 747 O O . ARG A 1 91 ? 0.858 -10.546 -19.317 1.00 67.25 91 ARG A O 1
ATOM 754 N N . LEU A 1 92 ? 1.640 -10.732 -17.240 1.00 65.88 92 LEU A N 1
ATOM 755 C CA . LEU A 1 92 ? 1.584 -12.190 -17.150 1.00 65.88 92 LEU A CA 1
ATOM 756 C C . LEU A 1 92 ? 0.174 -12.728 -17.425 1.00 65.88 92 LEU A C 1
ATOM 758 O O . LEU A 1 92 ? 0.026 -13.774 -18.049 1.00 65.88 92 LEU A O 1
ATOM 762 N N . LYS A 1 93 ? -0.886 -12.025 -17.001 1.00 69.94 93 LYS A N 1
ATOM 763 C CA . LYS A 1 93 ? -2.271 -12.375 -17.368 1.00 69.94 93 LYS A CA 1
ATOM 764 C C . LYS A 1 93 ? -2.546 -12.195 -18.864 1.00 69.94 93 LYS A C 1
ATOM 766 O O . LYS A 1 93 ? -3.238 -13.028 -19.447 1.00 69.94 93 LYS A O 1
ATOM 771 N N . GLN A 1 94 ? -2.041 -11.126 -19.478 1.00 70.50 94 GLN A N 1
ATOM 772 C CA . GLN A 1 94 ? -2.200 -10.876 -20.914 1.00 70.50 94 GLN A CA 1
ATOM 773 C C . GLN A 1 94 ? -1.410 -11.867 -21.753 1.00 70.50 94 GLN A C 1
ATOM 775 O O . GLN A 1 94 ? -1.976 -12.439 -22.682 1.00 70.50 94 GLN A O 1
ATOM 780 N N . GLU A 1 95 ? -0.160 -12.129 -21.379 1.00 66.69 95 GLU A N 1
ATOM 781 C CA . GLU A 1 95 ? 0.626 -13.183 -21.990 1.00 66.69 95 GLU A CA 1
ATOM 782 C C . GLU A 1 95 ? -0.171 -14.493 -21.877 1.00 66.69 95 GLU A C 1
ATOM 784 O O . GLU A 1 95 ? -0.481 -15.087 -22.910 1.00 66.69 95 GLU A O 1
ATOM 789 N N . LYS A 1 96 ? -0.587 -14.919 -20.666 1.00 66.75 96 LYS A N 1
ATOM 790 C CA . LYS A 1 96 ? -1.327 -16.186 -20.447 1.00 66.75 96 LYS A CA 1
ATOM 791 C C . LYS A 1 96 ? -2.530 -16.335 -21.364 1.00 66.75 96 LYS A C 1
ATOM 793 O O . LYS A 1 96 ? -2.772 -17.412 -21.901 1.00 66.75 96 LYS A O 1
ATOM 798 N N . LYS A 1 97 ? -3.266 -15.243 -21.567 1.00 73.06 97 LYS A N 1
ATOM 799 C CA . LYS A 1 97 ? -4.398 -15.203 -22.490 1.00 73.06 97 LYS A CA 1
ATOM 800 C C . LYS A 1 97 ? -3.963 -15.430 -23.940 1.00 73.06 97 LYS A C 1
ATOM 802 O O . LYS A 1 97 ? -4.659 -16.137 -24.654 1.00 73.06 97 LYS A O 1
ATOM 807 N N . LEU A 1 98 ? -2.845 -14.856 -24.375 1.00 70.31 98 LEU A N 1
ATOM 808 C CA . LEU A 1 98 ? -2.348 -15.005 -25.741 1.00 70.31 98 LEU A CA 1
ATOM 809 C C . LEU A 1 98 ? -1.852 -16.427 -26.037 1.00 70.31 98 LEU A C 1
ATOM 811 O O . LEU A 1 98 ? -2.296 -16.990 -27.033 1.00 70.31 98 LEU A O 1
ATOM 815 N N . ALA A 1 99 ? -1.029 -17.074 -25.202 1.00 65.81 99 ALA A N 1
ATOM 816 C CA . ALA A 1 99 ? -0.671 -18.466 -25.545 1.00 65.81 99 ALA A CA 1
ATOM 817 C C . ALA A 1 99 ? -1.830 -19.453 -25.332 1.00 65.81 99 ALA A C 1
ATOM 819 O O . ALA A 1 99 ? -1.919 -20.415 -26.081 1.00 65.81 99 ALA A O 1
ATOM 820 N N . ALA A 1 100 ? -2.791 -19.186 -24.434 1.00 65.94 100 ALA A N 1
ATOM 821 C CA . ALA A 1 100 ? -4.033 -19.972 -24.379 1.00 65.94 100 ALA A CA 1
ATOM 822 C C . ALA A 1 100 ? -4.881 -19.857 -25.666 1.00 65.94 100 ALA A C 1
ATOM 824 O O . ALA A 1 100 ? -5.693 -20.733 -25.950 1.00 65.94 100 ALA A O 1
ATOM 825 N N . LEU A 1 101 ? -4.695 -18.788 -26.448 1.00 70.50 101 LEU A N 1
ATOM 826 C CA . LEU A 1 101 ? -5.280 -18.617 -27.782 1.00 70.50 101 LEU A CA 1
ATOM 827 C C . LEU A 1 101 ? -4.425 -19.254 -28.897 1.00 70.50 101 LEU A C 1
ATOM 829 O O . LEU A 1 101 ? -4.792 -19.161 -30.065 1.00 70.50 101 LEU A O 1
ATOM 833 N N . GLY A 1 102 ? -3.306 -19.901 -28.554 1.00 64.88 102 GLY A N 1
ATOM 834 C CA . GLY A 1 102 ? -2.435 -20.616 -29.488 1.00 64.88 102 GLY A CA 1
ATOM 835 C C . GLY A 1 102 ? -1.357 -19.764 -30.165 1.00 64.88 102 GLY A C 1
ATOM 836 O O . GLY A 1 102 ? -0.707 -20.258 -31.085 1.00 64.88 102 GLY A O 1
ATOM 837 N N . TYR A 1 103 ? -1.151 -18.511 -29.736 1.00 67.69 103 TYR A N 1
ATOM 838 C CA . TYR A 1 103 ? -0.098 -17.650 -30.285 1.00 67.69 103 TYR A CA 1
ATOM 839 C C . TYR A 1 103 ? 1.302 -18.144 -29.901 1.00 67.69 103 TYR A C 1
ATOM 841 O O . TYR A 1 103 ? 1.567 -18.502 -28.750 1.00 67.69 103 TYR A O 1
ATOM 849 N N . SER A 1 104 ? 2.223 -18.108 -30.863 1.00 69.62 104 SER A N 1
ATOM 850 C CA . SER A 1 104 ? 3.633 -18.435 -30.655 1.00 69.62 104 SER A CA 1
ATOM 851 C C . SER A 1 104 ? 4.368 -17.327 -29.892 1.00 69.62 104 SER A C 1
ATOM 853 O O . SER A 1 104 ? 3.960 -16.162 -29.865 1.00 69.62 104 SER A O 1
ATOM 855 N N . MET A 1 105 ? 5.520 -17.656 -29.305 1.00 65.81 105 MET A N 1
ATOM 856 C CA . MET A 1 105 ? 6.320 -16.695 -28.535 1.00 65.81 105 MET A CA 1
ATOM 857 C C . MET A 1 105 ? 6.751 -15.467 -29.361 1.00 65.81 105 MET A C 1
ATOM 859 O O . MET A 1 105 ? 6.809 -14.359 -28.832 1.00 65.81 105 MET A O 1
ATOM 863 N N . ARG A 1 106 ? 7.006 -15.641 -30.665 1.00 67.06 106 ARG A N 1
ATOM 864 C CA . ARG A 1 106 ? 7.312 -14.543 -31.600 1.00 67.06 106 ARG A CA 1
ATOM 865 C C . ARG A 1 106 ? 6.130 -13.606 -31.818 1.00 67.06 106 ARG A C 1
ATOM 867 O O . ARG A 1 106 ? 6.319 -12.403 -31.981 1.00 67.06 106 ARG A O 1
ATOM 874 N N . GLU A 1 107 ? 4.923 -14.152 -31.871 1.00 67.88 107 GLU A N 1
ATOM 875 C CA . GLU A 1 107 ? 3.707 -13.358 -32.044 1.00 67.88 107 GLU A CA 1
ATOM 876 C C . GLU A 1 107 ? 3.401 -12.571 -30.772 1.00 67.88 107 GLU A C 1
ATOM 878 O O . GLU A 1 107 ? 3.106 -11.381 -30.848 1.00 67.88 107 GLU A O 1
ATOM 883 N N . ILE A 1 108 ? 3.584 -13.190 -29.603 1.00 69.94 108 ILE A N 1
ATOM 884 C CA . ILE A 1 108 ? 3.431 -12.526 -28.303 1.00 69.94 108 ILE A CA 1
ATOM 885 C C . ILE A 1 108 ? 4.458 -11.396 -28.138 1.00 69.94 108 ILE A C 1
ATOM 887 O O . ILE A 1 108 ? 4.074 -10.289 -27.768 1.00 69.94 108 ILE A O 1
ATOM 891 N N . GLU A 1 109 ? 5.728 -11.623 -28.492 1.00 71.38 109 GLU A N 1
ATOM 892 C CA . GLU A 1 109 ? 6.783 -10.590 -28.526 1.00 71.38 109 GLU A CA 1
ATOM 893 C C . GLU A 1 109 ? 6.357 -9.367 -29.353 1.00 71.38 109 GLU A C 1
ATOM 895 O O . GLU A 1 109 ? 6.480 -8.229 -28.895 1.00 71.38 109 GLU A O 1
ATOM 900 N N . LYS A 1 110 ? 5.800 -9.592 -30.550 1.00 75.06 110 LYS A N 1
ATOM 901 C CA . LYS A 1 110 ? 5.339 -8.513 -31.436 1.00 75.06 110 LYS A CA 1
ATOM 902 C C . LYS A 1 110 ? 4.114 -7.779 -30.894 1.00 75.06 110 LYS A C 1
ATOM 904 O O . LYS A 1 110 ? 4.057 -6.561 -31.011 1.00 75.06 110 LYS A O 1
ATOM 909 N N . ILE A 1 111 ? 3.148 -8.501 -30.325 1.00 74.12 111 ILE A N 1
ATOM 910 C CA . ILE A 1 111 ? 1.894 -7.933 -29.801 1.00 74.12 111 ILE A CA 1
ATOM 911 C C . ILE A 1 111 ? 2.148 -7.122 -28.528 1.00 74.12 111 ILE A C 1
ATOM 913 O O . ILE A 1 111 ? 1.528 -6.084 -28.312 1.00 74.12 111 ILE A O 1
ATOM 917 N N . MET A 1 112 ? 3.051 -7.600 -27.673 1.00 70.56 112 MET A N 1
ATOM 918 C CA . MET A 1 112 ? 3.310 -7.006 -26.363 1.00 70.56 112 MET A CA 1
ATOM 919 C C . MET A 1 112 ? 4.513 -6.060 -26.340 1.00 70.56 112 MET A C 1
ATOM 921 O O . MET A 1 112 ? 4.726 -5.393 -25.330 1.00 70.56 112 MET A O 1
ATOM 925 N N . HIS A 1 113 ? 5.268 -5.965 -27.440 1.00 70.69 113 HIS A N 1
ATOM 926 C CA . HIS A 1 113 ? 6.477 -5.145 -27.563 1.00 70.69 113 HIS A CA 1
ATOM 927 C C . HIS A 1 113 ? 7.512 -5.427 -26.456 1.00 70.69 113 HIS A C 1
ATOM 929 O O . HIS A 1 113 ? 8.111 -4.508 -25.896 1.00 70.69 113 HIS A O 1
ATOM 935 N N . VAL A 1 114 ? 7.720 -6.707 -26.129 1.00 67.81 114 VAL A N 1
ATOM 936 C CA . VAL A 1 114 ? 8.655 -7.170 -25.087 1.00 67.81 114 VAL A CA 1
ATOM 937 C C . VAL A 1 114 ? 9.614 -8.219 -25.636 1.00 67.81 114 VAL A C 1
ATOM 939 O O . VAL A 1 114 ? 9.255 -8.999 -26.513 1.00 67.81 114 VAL A O 1
ATOM 942 N N . SER A 1 115 ? 10.839 -8.248 -25.107 1.00 63.03 115 SER A N 1
ATOM 943 C CA . SER A 1 115 ? 11.874 -9.180 -25.565 1.00 63.03 115 SER A CA 1
ATOM 944 C C . SER A 1 115 ? 11.565 -10.632 -25.177 1.00 63.03 115 SER A C 1
ATOM 946 O O . SER A 1 115 ? 10.934 -10.899 -24.151 1.00 63.03 115 SER A O 1
ATOM 948 N N . ARG A 1 116 ? 12.076 -11.600 -25.949 1.00 61.53 116 ARG A N 1
ATOM 949 C CA . 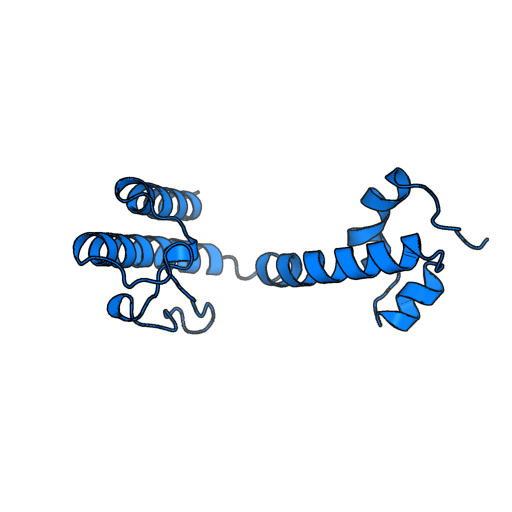ARG A 1 116 ? 11.928 -13.035 -25.629 1.00 61.53 116 ARG A CA 1
ATOM 950 C C . ARG A 1 116 ? 12.552 -13.434 -24.297 1.00 61.53 116 ARG A C 1
ATOM 952 O O . ARG A 1 116 ? 12.043 -14.343 -23.649 1.00 61.53 116 ARG A O 1
ATOM 959 N N . GLU A 1 117 ? 13.631 -12.776 -23.879 1.00 60.50 117 GLU A N 1
ATOM 960 C CA . GLU A 1 117 ? 14.248 -13.022 -22.570 1.00 60.50 117 GLU A CA 1
ATOM 961 C C . GLU A 1 117 ? 13.310 -12.606 -21.433 1.00 60.50 117 GLU A C 1
ATOM 963 O O . GLU A 1 117 ? 13.179 -13.331 -20.449 1.00 60.50 117 GLU A O 1
ATOM 968 N N . THR A 1 118 ? 12.567 -11.511 -21.615 1.00 61.56 118 THR A N 1
ATOM 969 C CA . THR A 1 118 ? 11.533 -11.053 -20.677 1.00 61.56 118 THR A CA 1
ATOM 970 C C . THR A 1 118 ? 10.372 -12.052 -20.593 1.00 61.56 118 THR A C 1
ATOM 972 O O . THR A 1 118 ? 9.987 -12.458 -19.497 1.00 61.56 118 THR A O 1
ATOM 975 N N . ILE A 1 119 ? 9.875 -12.545 -21.733 1.00 59.16 119 ILE A N 1
ATOM 976 C CA . ILE A 1 119 ? 8.826 -13.585 -21.769 1.00 59.16 119 ILE A CA 1
ATOM 977 C C . ILE A 1 119 ? 9.331 -14.888 -21.117 1.00 59.16 119 ILE A C 1
ATOM 979 O O . ILE A 1 119 ? 8.585 -15.585 -20.422 1.00 59.16 119 ILE A O 1
ATOM 983 N N . ARG A 1 120 ? 10.620 -15.219 -21.296 1.00 60.91 120 ARG A N 1
ATOM 984 C CA . ARG A 1 120 ? 11.246 -16.404 -20.695 1.00 60.91 120 ARG A CA 1
ATOM 985 C C . ARG A 1 120 ? 11.420 -16.309 -19.182 1.00 60.91 120 ARG A C 1
ATOM 987 O O . ARG A 1 120 ? 11.145 -17.287 -18.489 1.00 60.91 120 ARG A O 1
ATOM 994 N N . GLY A 1 121 ? 11.842 -15.151 -18.682 1.00 56.53 121 GLY A N 1
ATOM 995 C CA . GLY A 1 121 ? 12.072 -14.913 -17.257 1.00 56.53 121 GLY A CA 1
ATOM 996 C C . GLY A 1 121 ? 10.788 -14.871 -16.425 1.00 56.53 121 GLY A C 1
ATOM 997 O O . GLY A 1 121 ? 10.740 -15.478 -15.358 1.00 56.53 121 GLY A O 1
ATOM 998 N N . HIS A 1 122 ? 9.738 -14.208 -16.922 1.00 56.16 122 HIS A N 1
ATOM 999 C CA . HIS A 1 122 ? 8.498 -13.980 -16.162 1.00 56.16 122 HIS A CA 1
ATOM 1000 C C . HIS A 1 122 ? 7.395 -14.992 -16.492 1.00 56.16 122 HIS A C 1
ATOM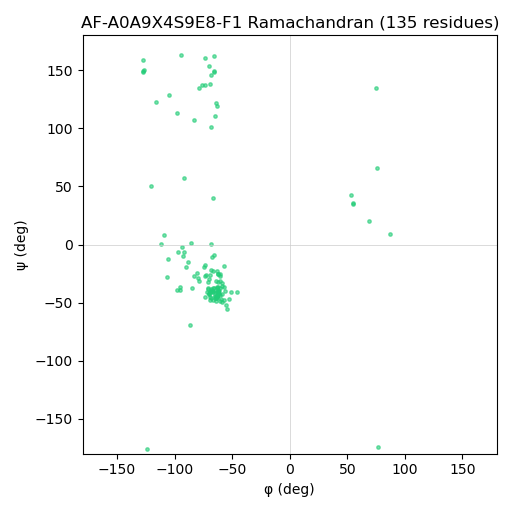 1002 O O . HIS A 1 122 ? 6.680 -15.461 -15.604 1.00 56.16 122 HIS A O 1
ATOM 1008 N N . GLY A 1 123 ? 7.262 -15.352 -17.769 1.00 50.97 123 GLY A N 1
ATOM 1009 C CA . GLY A 1 123 ? 6.239 -16.261 -18.257 1.00 50.97 123 GLY A CA 1
ATOM 1010 C C . GLY A 1 123 ? 6.682 -17.712 -18.160 1.00 50.97 123 GLY A C 1
ATOM 1011 O O . GLY A 1 123 ? 6.169 -18.466 -17.347 1.00 50.97 123 GLY A O 1
ATOM 1012 N N . TYR A 1 124 ? 7.653 -18.120 -18.964 1.00 47.38 124 TYR A N 1
ATOM 1013 C CA . TYR A 1 124 ? 7.878 -19.509 -19.401 1.00 47.38 124 TYR A CA 1
ATOM 1014 C C . TYR A 1 124 ? 7.808 -20.620 -18.341 1.00 47.38 124 TYR A C 1
ATOM 1016 O O . TYR A 1 124 ? 7.203 -21.664 -18.595 1.00 47.38 124 TYR A O 1
ATOM 1024 N N . SER A 1 125 ? 8.345 -20.404 -17.135 1.00 47.50 125 SER A N 1
ATOM 1025 C CA . SER A 1 125 ? 8.316 -21.411 -16.058 1.00 47.50 125 SER A CA 1
ATOM 1026 C C . SER A 1 125 ? 6.894 -21.810 -15.621 1.00 47.50 125 SER A C 1
ATOM 1028 O O . SER A 1 125 ? 6.670 -22.946 -15.197 1.00 47.50 125 SER A O 1
ATOM 1030 N N . ALA A 1 126 ? 5.911 -20.914 -15.774 1.00 45.22 126 ALA A N 1
ATOM 1031 C CA . ALA A 1 126 ? 4.508 -21.166 -15.446 1.00 45.22 126 ALA A CA 1
ATOM 1032 C C . ALA A 1 126 ? 3.697 -21.784 -16.606 1.00 45.22 126 ALA A C 1
ATOM 1034 O O . ALA A 1 126 ? 2.609 -22.304 -16.373 1.00 45.22 126 ALA A O 1
ATOM 1035 N N . TRP A 1 127 ? 4.214 -21.752 -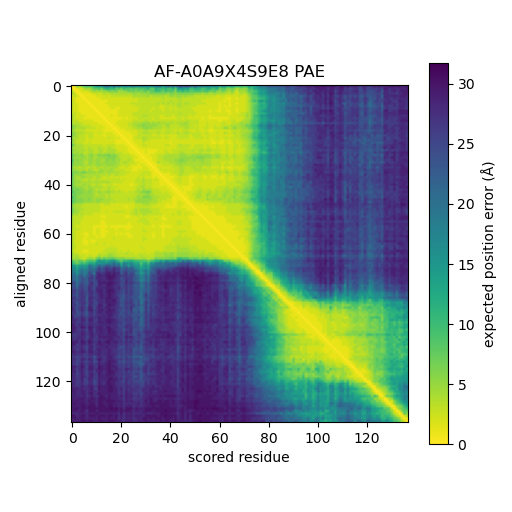17.837 1.00 47.59 127 TRP A N 1
ATOM 1036 C CA . TRP A 1 127 ? 3.486 -22.122 -19.061 1.00 47.59 127 TRP A CA 1
ATOM 1037 C C . TRP A 1 127 ? 3.948 -23.460 -19.602 1.00 47.59 127 TRP A C 1
ATOM 1039 O O . TRP A 1 127 ? 3.135 -24.217 -20.119 1.00 47.59 127 TRP A O 1
ATOM 1049 N N . GLY A 1 128 ? 5.207 -23.826 -19.333 1.00 44.44 128 GLY A N 1
ATOM 1050 C CA . GLY A 1 128 ? 5.668 -25.208 -19.459 1.00 44.44 128 GLY A CA 1
A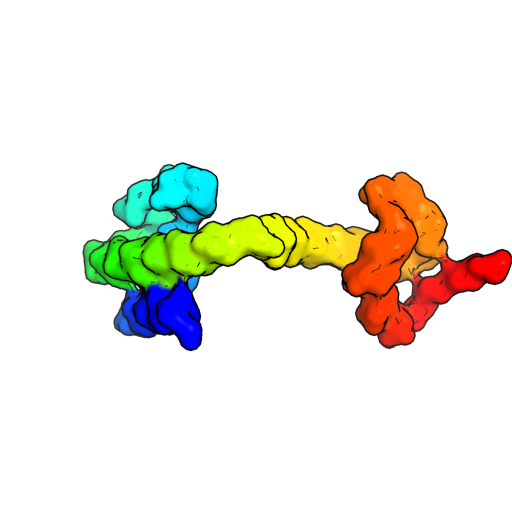TOM 1051 C C . GLY A 1 128 ? 4.850 -26.194 -18.611 1.00 44.44 128 GLY A C 1
ATOM 1052 O O . GLY A 1 128 ? 4.845 -27.384 -18.901 1.00 44.44 128 GLY A O 1
ATOM 1053 N N . LYS A 1 129 ? 4.108 -25.710 -17.600 1.00 46.88 129 LYS A N 1
ATOM 1054 C CA . LYS A 1 129 ? 3.144 -26.510 -16.824 1.00 46.88 129 LYS A CA 1
ATOM 1055 C C . LYS A 1 129 ? 1.720 -26.516 -17.392 1.00 46.88 129 LYS A C 1
ATOM 1057 O O . LYS A 1 129 ? 0.952 -27.394 -17.019 1.00 46.88 129 LYS A O 1
ATOM 1062 N N . ALA A 1 130 ? 1.359 -25.555 -18.244 1.00 47.41 130 ALA A N 1
ATOM 1063 C CA . ALA A 1 130 ? 0.003 -25.414 -18.785 1.00 47.41 130 ALA A CA 1
ATOM 1064 C C . ALA A 1 130 ? -0.200 -26.132 -20.131 1.00 47.41 130 ALA A C 1
ATOM 1066 O O . ALA A 1 130 ? -1.341 -26.286 -20.551 1.00 47.41 130 ALA A O 1
ATOM 1067 N N . GLY A 1 131 ? 0.879 -26.622 -20.755 1.00 47.06 131 GLY A N 1
ATOM 1068 C CA . GLY A 1 131 ? 0.822 -27.286 -22.055 1.00 47.06 131 GLY A CA 1
ATOM 1069 C C . GLY A 1 131 ? 0.622 -26.279 -23.190 1.00 47.06 131 GLY A C 1
ATOM 1070 O O . GLY A 1 131 ? -0.201 -25.381 -23.099 1.00 47.06 131 GLY A O 1
ATOM 1071 N N . GLU A 1 132 ? 1.393 -26.450 -24.262 1.00 52.03 132 GLU A N 1
ATOM 1072 C CA . GLU A 1 132 ? 1.280 -25.706 -25.527 1.00 52.03 132 GLU A CA 1
ATOM 1073 C C . GLU A 1 132 ? 1.811 -24.262 -25.535 1.00 52.03 132 GLU A C 1
ATOM 1075 O O . GLU A 1 132 ? 1.111 -23.300 -25.832 1.00 52.03 132 GLU A O 1
ATOM 1080 N N . LEU A 1 133 ? 3.125 -24.114 -25.361 1.00 48.59 133 LEU A N 1
ATOM 1081 C CA . LEU A 1 133 ? 3.851 -23.174 -26.218 1.00 48.59 133 LEU A CA 1
ATOM 1082 C C . LEU A 1 133 ? 4.486 -24.005 -27.331 1.00 48.59 133 LEU A C 1
ATOM 1084 O O . LEU A 1 133 ? 5.343 -24.848 -27.067 1.00 48.59 133 LEU A O 1
ATOM 1088 N N . LYS A 1 134 ? 4.029 -23.809 -28.571 1.00 51.59 134 LYS A N 1
ATOM 1089 C CA . LYS A 1 134 ? 4.733 -24.332 -29.743 1.00 51.59 134 LYS A CA 1
ATOM 1090 C C . LYS A 1 134 ? 6.040 -23.553 -29.864 1.00 51.59 134 LYS A C 1
ATOM 1092 O O . LYS A 1 134 ? 6.032 -22.402 -30.297 1.00 51.59 134 LYS A O 1
ATOM 1097 N N . ASP A 1 135 ? 7.139 -24.163 -29.433 1.00 49.44 135 ASP A N 1
ATOM 1098 C CA . ASP A 1 135 ? 8.464 -23.731 -29.863 1.00 49.44 135 ASP A CA 1
ATOM 1099 C C . ASP A 1 135 ? 8.530 -23.997 -31.374 1.00 49.44 135 ASP A C 1
ATOM 1101 O O . ASP A 1 135 ? 8.474 -25.144 -31.821 1.00 49.44 135 ASP A O 1
ATOM 1105 N N . GLU A 1 136 ? 8.557 -22.931 -32.173 1.00 50.44 136 GLU A N 1
ATOM 1106 C CA . GLU A 1 136 ? 8.975 -23.048 -33.569 1.00 50.44 136 GLU A CA 1
ATOM 1107 C C . GLU A 1 136 ? 10.452 -23.471 -33.577 1.00 50.44 136 GLU A C 1
ATOM 1109 O O . GLU A 1 136 ? 11.290 -22.778 -32.993 1.00 50.44 136 GLU A O 1
ATOM 1114 N N . ILE A 1 137 ? 10.743 -24.612 -34.214 1.00 44.69 137 ILE A N 1
ATOM 1115 C CA . ILE A 1 137 ? 12.099 -25.045 -34.597 1.00 44.69 137 ILE A CA 1
ATOM 1116 C C . ILE A 1 137 ? 12.621 -24.122 -35.701 1.00 44.69 137 ILE A C 1
ATOM 1118 O O . ILE A 1 137 ? 11.848 -23.860 -36.653 1.00 44.69 137 ILE A O 1
#

=== Feature glossary ===
Annotated list of the representations used here:

Nearest PDB structures. The Foldseek neighbor list gives the closest experimentally determined structures in the PDB, ranked by structural alignment. TM-score near 1 means near-identical fold; near 0.3 means only rough topology match. This is how one finds what a novel AlphaFold prediction most resembles in the solved-structure universe.

Foldseek 3Di. Foldseek's 3Di representation compresses backbone geometry into a per-residue letter drawn from a learned twenty-state alphabet. It captures the tertiary interaction pattern around each residue — which residues are packed against it in space, regardless of where they are in sequence.

Radius of gyration, Cα contacts, bounding box. Radius of gyration (Rg) is the root-mean-square distance of Cα atoms from their centroid — a single number for overall size and compactness. A globular domain of N residues has Rg ≈ 2.2·N^0.38 Å; an extended or disordered chain has a much larger Rg. The Cα contact count is the number of residue pairs whose Cα atoms are within 8 Å and are more than four positions apart in sequence — a standard proxy for tertiary packing density. The bounding box is the smallest axis-aligned box enclosing all Cα atoms.

InterPro / GO / CATH / organism. The annotation block draws on four external resources. InterPro: which protein families and domains the sequence belongs to. GO: standardized terms for what the protein does, what process it participates in, and where in the cell it acts. CATH: which structural fold it has in the CATH hierarchy. Organism: the species of origin.

mmCIF coordinates. The mmCIF block holds the 3D Cartesian coordinates of each backbone atom (N, Cα, C, O) in ångströms. mmCIF is the PDB's canonical archive format — a tagged-loop text representation of the atomic model.

pLDDT. pLDDT is the predicted lDDT-Cα score: AlphaFold's confidence that the local environment of each residue (all inter-atomic distances within 15 Å) is correctly placed. It is a per-residue number between 0 and 100, with higher meaning more reliable.

Backbone torsions (φ/ψ). φ (phi) and ψ (psi) are the two rotatable backbone dihedrals per residue: φ is the C(i-1)–N–Cα–C torsion, ψ is the N–Cα–C–N(i+1) torsion, both in degrees on (−180°, 180°]. α-helical residues cluster near (−60°, −45°); β-strand residues near (−120°, +130°). A Ramachandran plot is simply a scatter of (φ, ψ) for every residue.

B-factor. For experimental (PDB) structures, the B-factor (temperature factor) quantifies the positional spread of each atom in the crystal — a combination of thermal vibration and static disorder — in units of Å². High B-factors mark flexible loops or poorly resolved regions; low B-factors mark the rigid, well-ordered core.

Secondary structure (3-state, P-SEA). SS3 is a coarse helix/strand/coil call (letters a/b/c) made by the P-SEA algorithm from inter-Cα distances and dihedrals. It is less detailed than DSSP but needs only Cα positions.

Predicted aligned error. Predicted aligned error is AlphaFold's pairwise confidence. Unlike pLDDT (per-residue), PAE is per-residue-pair and captures whether two parts of the structure are correctly placed relative to each other. Units are ångströms of expected positional error.

Solvent-accessible surface area. Solvent-accessible surface area (SASA) is the area in Å² traced out by the centre of a 1.4 Å probe sphere (a water molecule) rolled over the protein's van der Waals surface (Shrake–Rupley / Lee–Richards construction). Buried residues have near-zero SASA; fully exposed residues can exceed 200 Å². The total SASA scales roughly with the number of surface residues.

Secondary structure (8-state, DSSP). The SS8 string is DSSP's per-residue secondary-structure call. α-helix (H) means an i→i+4 H-bond ladder; β-strand (E) means the residue participates in a β-sheet; 3₁₀ (G) and π (I) are tighter and wider helices; T/S are turns/bends; '-' is loop.

Rendered structure images. Structure images are PyMOL renders from six orthogonal camera directions. Cartoon representation draws helices as coils and strands as arrows; sticks shows the backbone as bonds; surface shows the solvent-excluded envelope. Rainbow coloring maps sequence position to hue (blue→red, N→C); chain coloring assigns a distinct color per polypeptide.

Sequence. The amino-acid sequence is the protein's primary structure: the linear order of residues from the N-terminus to the C-terminus, written in one-letter code. Everything else here — the 3D coordinates, the secondary structure, the domain annotations — is ultimately a consequence of this string.

Contact-map, Ramachandran, and PAE plots. Three diagnostic plots accompany the record. The Cα contact map visualizes the tertiary structure as a 2D adjacency matrix (8 Å cutoff, sequence-local contacts suppressed). The Ramachandran plot shows the distribution of backbone (φ, ψ) torsions, with points in the α and β basins reflecting secondary structure content. The PAE plot shows AlphaFold's inter-residue confidence as a color matrix.